Protein AF-A0A518ELX6-F1 (afdb_monomer_lite)

Radius of gyration: 25.36 Å; chains: 1; bounding box: 60×42×70 Å

Foldseek 3Di:
DDPPPPPDVPPPPPDPVQLVQLVVLLVVLVVLQVQLVVLQVVLVVCVVVVHDPVSNVVSVVRSVVSNVSSVVSNCCSVVPPVPDPVVVVVVVVVVVVVVVVVVVVVCVVVVHDVVVVVVVCVVVVPPPDDPPPDQAQDPVPRHGADPPWDADPVRWTARPPVRDTDHDDD

Organism: NCBI:txid2528018

pLDDT: mean 78.46, std 14.61, range [41.44, 93.94]

Secondary structure (DSSP, 8-state):
--------------SHHHHHHHHHHHHHHHHHHHHHHHHHHHHHHHHHTT--THHHHHHHHHHHHHHHHHHHHHHHHHH-GGGS-HHHHHHHHHHHHHHHHHHHHHHHHTT--HHHHHHHHHHHS-S----GGG-PBPTTT-PBPPTT--B-TTS-EE-TTT--EE----

Sequence (170 aa):
MDGENTNEPGGGLSGPASVVLRLLLGLFGLPFLTFGFLTVVGSLYSLFTGGSIGGPLLGMVFGFPFLAVGGAFVWIAVRGPKGLPETVRRRTGARLDQVQRSVQEAAEQAGADPRAVREAMAKIRPMSSPRQDAYPRCPECSAGLTDATLISPGGDVRCDHCRTWFKVER

Structure (mmCIF, N/CA/C/O backbone):
data_AF-A0A518ELX6-F1
#
_entry.id   AF-A0A518ELX6-F1
#
loop_
_atom_site.group_PDB
_atom_site.id
_atom_site.type_symbol
_atom_site.label_atom_id
_atom_site.label_alt_id
_atom_site.label_comp_id
_atom_site.label_asym_id
_atom_site.label_entity_id
_atom_site.label_seq_id
_atom_site.pdbx_PDB_ins_code
_atom_site.Cartn_x
_atom_site.Cartn_y
_atom_site.Cartn_z
_atom_site.occupancy
_atom_site.B_iso_or_equiv
_atom_site.auth_seq_id
_atom_site.auth_comp_id
_atom_site.auth_asym_id
_atom_site.auth_atom_id
_atom_site.pdbx_PDB_model_num
ATOM 1 N N . MET A 1 1 ? -31.828 29.171 16.642 1.00 45.12 1 MET A N 1
ATOM 2 C CA . MET A 1 1 ? -30.389 29.324 16.969 1.00 45.12 1 MET A CA 1
ATOM 3 C C . MET A 1 1 ? -29.878 27.913 17.095 1.00 45.12 1 MET A C 1
ATOM 5 O O . MET A 1 1 ? -29.828 27.350 18.180 1.00 45.12 1 MET A O 1
ATOM 9 N N . ASP A 1 2 ? -29.669 27.316 15.934 1.00 44.50 2 ASP A N 1
ATOM 10 C CA . ASP A 1 2 ? -29.494 25.886 15.766 1.00 44.50 2 ASP A CA 1
ATOM 11 C C . ASP A 1 2 ? -27.996 25.641 15.666 1.00 44.50 2 ASP A C 1
ATOM 13 O O . ASP A 1 2 ? -27.332 26.115 14.746 1.00 44.50 2 ASP A O 1
ATOM 17 N N . GLY A 1 3 ? -27.456 25.005 16.705 1.00 46.25 3 GLY A N 1
ATOM 18 C CA . GLY A 1 3 ? -26.054 24.628 16.788 1.00 46.25 3 GLY A CA 1
ATOM 19 C C . GLY A 1 3 ? -25.759 23.558 15.749 1.00 46.25 3 GLY A C 1
ATOM 20 O O . GLY A 1 3 ? -26.073 22.384 15.941 1.00 46.25 3 GLY A O 1
ATOM 21 N N . GLU A 1 4 ? -25.181 23.986 14.635 1.00 49.47 4 GLU A N 1
ATOM 22 C CA . GLU A 1 4 ? -24.693 23.128 13.568 1.00 49.47 4 GLU A CA 1
ATOM 23 C C . GLU A 1 4 ? -23.497 22.324 14.105 1.00 49.47 4 GLU A C 1
ATOM 25 O O . GLU A 1 4 ? -22.360 22.790 14.137 1.00 49.47 4 GLU A O 1
ATOM 30 N N . ASN A 1 5 ? -23.769 21.118 14.611 1.00 46.62 5 ASN A N 1
ATOM 31 C CA . ASN A 1 5 ? -22.737 20.157 14.982 1.00 46.62 5 ASN A CA 1
ATOM 32 C C . ASN A 1 5 ? -22.040 19.684 13.707 1.00 46.62 5 ASN A C 1
ATOM 34 O O . ASN A 1 5 ? -22.453 18.713 13.066 1.00 46.62 5 ASN A O 1
ATOM 38 N N . THR A 1 6 ? -20.954 20.361 13.358 1.00 42.59 6 THR A N 1
ATOM 39 C CA . THR A 1 6 ? -19.962 19.868 12.412 1.00 42.59 6 THR A CA 1
ATOM 40 C C . THR A 1 6 ? -19.262 18.659 13.033 1.00 42.59 6 THR A C 1
ATOM 42 O O . THR A 1 6 ? -18.173 18.759 13.593 1.00 42.59 6 THR A O 1
ATOM 45 N N . ASN A 1 7 ? -19.920 17.500 12.963 1.00 47.47 7 ASN A N 1
ATOM 46 C CA . ASN A 1 7 ? -19.299 16.198 13.163 1.00 47.47 7 ASN A CA 1
ATOM 47 C C . ASN A 1 7 ? -18.329 15.975 12.004 1.00 47.47 7 ASN A C 1
ATOM 49 O O . ASN A 1 7 ? -18.685 15.384 10.984 1.00 47.47 7 ASN A O 1
ATOM 53 N N . GLU A 1 8 ? -17.110 16.490 12.133 1.00 41.44 8 GLU A N 1
ATOM 54 C CA . GLU A 1 8 ? -16.025 16.100 11.250 1.00 41.44 8 GLU A CA 1
ATOM 55 C C . GLU A 1 8 ? -15.763 14.600 11.460 1.00 41.44 8 GLU A C 1
ATOM 57 O O . GLU A 1 8 ? -15.413 14.191 12.570 1.00 41.44 8 GLU A O 1
ATOM 62 N N . PRO A 1 9 ? -15.915 13.738 10.434 1.00 44.47 9 PRO A N 1
ATOM 63 C CA . PRO A 1 9 ? -15.545 12.333 10.533 1.00 44.47 9 PRO A CA 1
ATOM 64 C C . PRO A 1 9 ? -14.012 12.232 10.509 1.00 44.47 9 PRO A C 1
ATOM 66 O O . PRO A 1 9 ? -13.387 11.902 9.492 1.00 44.47 9 PRO A O 1
ATOM 69 N N . GLY A 1 10 ? -13.411 12.572 11.646 1.00 45.78 10 GLY A N 1
ATOM 70 C CA . GLY A 1 10 ? -11.981 12.669 11.912 1.00 45.78 10 GLY A CA 1
ATOM 71 C C . GLY A 1 10 ? -11.380 11.404 12.520 1.00 45.78 10 GLY A C 1
ATOM 72 O O . GLY A 1 10 ? -10.397 11.491 13.241 1.00 45.78 10 GLY A O 1
ATOM 73 N N . GLY A 1 11 ? -11.919 10.220 12.224 1.00 47.25 11 GLY A N 1
ATOM 74 C CA . GLY A 1 11 ? -11.291 8.936 12.557 1.00 47.25 11 GLY A CA 1
ATOM 75 C C . GLY A 1 11 ? -10.117 8.622 11.625 1.00 47.25 11 GLY A C 1
ATOM 76 O O . GLY A 1 11 ? -10.124 7.620 10.910 1.00 47.25 11 GLY A O 1
ATOM 77 N N . GLY A 1 12 ? -9.136 9.519 11.536 1.00 50.69 12 GLY A N 1
ATOM 78 C CA . GLY A 1 12 ? -7.889 9.229 10.842 1.00 50.69 12 GLY A CA 1
ATOM 79 C C . GLY A 1 12 ? -7.103 8.218 11.665 1.00 50.69 12 GLY A C 1
ATOM 80 O O . GLY A 1 12 ? -6.766 8.516 12.803 1.00 50.69 12 GLY A O 1
ATOM 81 N N . LEU A 1 13 ? -6.789 7.048 11.098 1.00 54.12 13 LEU A N 1
ATOM 82 C CA . LEU A 1 13 ? -5.799 6.121 11.656 1.00 54.12 13 LEU A CA 1
ATOM 83 C C . LEU A 1 13 ? -4.454 6.854 11.809 1.00 54.12 13 LEU A C 1
ATOM 85 O O . LEU A 1 13 ? -3.628 6.846 10.898 1.00 54.12 13 LEU A O 1
ATOM 89 N N . SER A 1 14 ? -4.258 7.540 12.930 1.00 58.28 14 SER A N 1
ATOM 90 C CA . SER A 1 14 ? -3.035 8.254 13.307 1.00 58.28 14 SER A CA 1
ATOM 91 C C . SER A 1 14 ? -2.177 7.440 14.280 1.00 58.28 14 SER A C 1
ATOM 93 O O . SER A 1 14 ? -1.088 7.869 14.644 1.00 58.28 14 SER A O 1
ATOM 95 N N . GLY A 1 15 ? -2.634 6.244 14.667 1.00 72.31 15 GLY A N 1
ATOM 96 C CA . GLY A 1 15 ? -1.908 5.350 15.563 1.00 72.31 15 GLY A CA 1
ATOM 97 C C . GLY A 1 15 ? -0.700 4.653 14.915 1.00 72.31 15 GLY A C 1
ATOM 98 O O . GLY A 1 15 ? -0.558 4.652 13.683 1.00 72.31 15 GLY A O 1
ATOM 99 N N . PRO A 1 16 ? 0.142 3.983 15.728 1.00 76.12 16 PRO A N 1
ATOM 100 C CA . PRO A 1 16 ? 1.341 3.263 15.277 1.00 76.12 16 PRO A CA 1
ATOM 101 C C . PRO A 1 16 ? 1.034 2.192 14.220 1.00 76.12 16 PRO A C 1
ATOM 103 O O . PRO A 1 16 ? 1.854 1.932 13.342 1.00 76.12 16 PRO A O 1
ATOM 106 N N . ALA A 1 17 ? -0.185 1.643 14.224 1.00 76.81 17 ALA A N 1
ATOM 107 C CA . ALA A 1 17 ? -0.670 0.719 13.200 1.00 76.81 17 ALA A CA 1
ATOM 108 C C . ALA A 1 17 ? -0.631 1.316 11.778 1.00 76.81 17 ALA A C 1
ATOM 110 O O . ALA A 1 17 ? -0.321 0.611 10.819 1.00 76.81 17 ALA A O 1
ATOM 111 N N . SER A 1 18 ? -0.883 2.621 11.629 1.00 78.25 18 SER A N 1
ATOM 112 C CA . SER A 1 18 ? -0.812 3.299 10.327 1.00 78.25 18 SER A CA 1
ATOM 113 C C . SER A 1 18 ? 0.620 3.395 9.798 1.00 78.25 18 SER A C 1
ATOM 115 O O . SER A 1 18 ? 0.843 3.291 8.592 1.00 78.25 18 SER A O 1
ATOM 117 N N . VAL A 1 19 ? 1.593 3.549 10.699 1.00 82.06 19 VAL A N 1
ATOM 118 C CA . VAL A 1 19 ? 3.019 3.621 10.370 1.00 82.06 19 VAL A CA 1
ATOM 119 C C . VAL A 1 19 ? 3.527 2.243 9.959 1.00 82.06 19 VAL A C 1
ATOM 121 O O . VAL A 1 19 ? 4.160 2.122 8.911 1.00 82.06 19 VAL A O 1
ATOM 124 N N . VAL A 1 20 ? 3.177 1.201 10.721 1.00 86.25 20 VAL A N 1
ATOM 125 C CA . VAL A 1 20 ? 3.527 -0.194 10.400 1.00 86.25 20 VAL A CA 1
ATOM 126 C C . VAL A 1 20 ? 2.955 -0.596 9.042 1.00 86.25 20 VAL A C 1
ATOM 128 O O . VAL A 1 20 ? 3.677 -1.135 8.208 1.00 86.25 20 VAL A O 1
ATOM 131 N N . LEU A 1 21 ? 1.689 -0.266 8.772 1.00 84.62 21 LEU A N 1
ATOM 132 C CA . LEU A 1 21 ? 1.062 -0.562 7.486 1.00 84.62 21 LEU A CA 1
ATOM 133 C C . LEU A 1 21 ? 1.792 0.125 6.320 1.00 84.62 21 LEU A C 1
ATOM 135 O O . LEU A 1 21 ? 2.075 -0.523 5.318 1.00 84.62 21 LEU A O 1
ATOM 139 N N . ARG A 1 22 ? 2.155 1.410 6.446 1.00 83.62 22 ARG A N 1
ATOM 140 C CA . ARG A 1 22 ? 2.917 2.129 5.404 1.00 83.62 22 ARG A CA 1
ATOM 141 C C . ARG A 1 22 ? 4.305 1.537 5.182 1.00 83.62 22 ARG A C 1
ATOM 143 O O . ARG A 1 22 ? 4.731 1.436 4.035 1.00 83.62 22 ARG A O 1
ATOM 150 N N . LEU A 1 23 ? 4.983 1.128 6.254 1.00 87.06 23 LEU A N 1
ATOM 151 C CA . LEU A 1 23 ? 6.273 0.441 6.179 1.00 87.06 23 LEU A CA 1
ATOM 152 C C . LEU A 1 23 ? 6.154 -0.883 5.428 1.00 87.06 23 LEU A C 1
ATOM 154 O O . LEU A 1 23 ? 6.958 -1.139 4.539 1.00 87.06 23 LEU A O 1
ATOM 158 N N . LEU A 1 24 ? 5.128 -1.684 5.725 1.00 88.81 24 LEU A N 1
ATOM 159 C CA . LEU A 1 24 ? 4.875 -2.937 5.016 1.00 88.81 24 LEU A CA 1
ATOM 160 C C . LEU A 1 24 ? 4.549 -2.685 3.540 1.00 88.81 24 LEU A C 1
ATOM 162 O O . LEU A 1 24 ? 5.174 -3.293 2.678 1.00 88.81 24 LEU A O 1
ATOM 166 N N . LEU A 1 25 ? 3.643 -1.750 3.225 1.00 86.06 25 LEU A N 1
ATOM 167 C CA . LEU A 1 25 ? 3.348 -1.391 1.831 1.00 86.06 25 LEU A CA 1
ATOM 168 C C . LEU A 1 25 ? 4.598 -0.911 1.083 1.00 86.06 25 LEU A C 1
ATOM 170 O O . LEU A 1 25 ? 4.775 -1.263 -0.079 1.00 86.06 25 LEU A O 1
ATOM 174 N N . GLY A 1 26 ? 5.464 -0.132 1.734 1.00 84.81 26 GLY A N 1
ATOM 175 C CA . GLY A 1 26 ? 6.739 0.293 1.162 1.00 84.81 26 GLY A CA 1
ATOM 176 C C . GLY A 1 26 ? 7.681 -0.886 0.921 1.00 84.81 26 GLY A C 1
ATOM 177 O O . GLY A 1 26 ? 8.194 -1.033 -0.185 1.00 84.81 26 GLY A O 1
ATOM 178 N N . LEU A 1 27 ? 7.853 -1.757 1.918 1.00 91.38 27 LEU A N 1
ATOM 179 C CA . LEU A 1 27 ? 8.718 -2.937 1.849 1.00 91.38 27 LEU A CA 1
ATOM 180 C C . LEU A 1 27 ? 8.282 -3.902 0.739 1.00 91.38 27 LEU A C 1
ATOM 182 O O . LEU A 1 27 ? 9.124 -4.407 0.003 1.00 91.38 27 LEU A O 1
ATOM 186 N N . PHE A 1 28 ? 6.975 -4.131 0.597 1.00 88.19 28 PHE A N 1
ATOM 187 C CA . PHE A 1 28 ? 6.423 -4.991 -0.448 1.00 88.19 28 PHE A CA 1
ATOM 188 C C . PHE A 1 28 ? 6.344 -4.290 -1.809 1.00 88.19 28 PHE A C 1
ATOM 190 O O . PHE A 1 28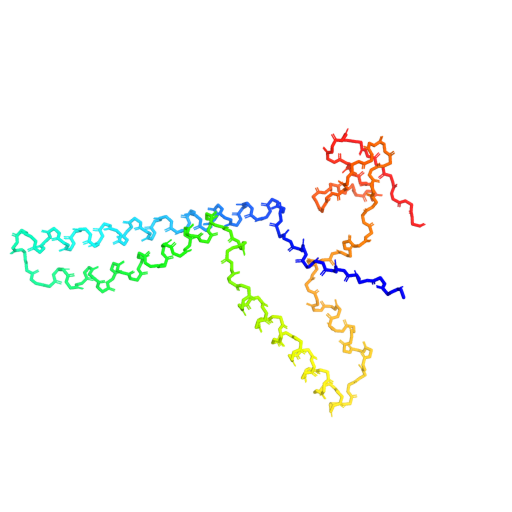 ? 6.537 -4.944 -2.825 1.00 88.19 28 PHE A O 1
ATOM 197 N N . GLY A 1 29 ? 6.100 -2.980 -1.867 1.00 87.75 29 GLY A N 1
ATOM 198 C CA . GLY A 1 29 ? 5.980 -2.236 -3.125 1.00 87.75 29 GLY A CA 1
ATOM 199 C C . GLY A 1 29 ? 7.320 -1.959 -3.813 1.00 87.75 29 GLY A C 1
ATOM 200 O O . GLY A 1 29 ? 7.398 -1.997 -5.042 1.00 87.75 29 GLY A O 1
ATOM 201 N N . LEU A 1 30 ? 8.384 -1.722 -3.037 1.00 90.94 30 LEU A N 1
ATOM 202 C CA . LEU A 1 30 ? 9.718 -1.397 -3.552 1.00 90.94 30 LEU A CA 1
ATOM 203 C C . LEU A 1 30 ? 10.298 -2.463 -4.507 1.00 90.94 30 LEU A C 1
ATOM 205 O O . LEU A 1 30 ? 10.710 -2.074 -5.598 1.00 90.94 30 LEU A O 1
ATOM 209 N N . PRO A 1 31 ? 10.319 -3.775 -4.182 1.00 91.00 31 PRO A N 1
ATOM 210 C CA . PRO A 1 31 ? 10.877 -4.789 -5.079 1.00 91.00 31 PRO A CA 1
ATOM 211 C C . PRO A 1 31 ? 10.086 -4.932 -6.385 1.00 91.00 31 PRO A C 1
ATOM 213 O O . PRO A 1 31 ? 10.674 -5.170 -7.436 1.00 91.00 31 PRO A O 1
ATOM 216 N N . PHE A 1 32 ? 8.763 -4.743 -6.355 1.00 90.50 32 PHE A N 1
ATOM 217 C CA . PHE A 1 32 ? 7.940 -4.762 -7.570 1.00 90.50 32 PHE A CA 1
ATOM 218 C C . PHE A 1 32 ? 8.238 -3.555 -8.460 1.00 90.50 32 PHE A C 1
ATOM 220 O O . PHE A 1 32 ? 8.337 -3.692 -9.679 1.00 90.50 32 PHE A O 1
ATOM 227 N N . LEU A 1 33 ? 8.427 -2.382 -7.851 1.00 91.25 33 LEU A N 1
ATOM 228 C CA . LEU A 1 33 ? 8.770 -1.160 -8.568 1.00 91.25 33 LEU A CA 1
ATOM 229 C C . LEU A 1 33 ? 10.166 -1.247 -9.200 1.00 91.25 33 LEU A C 1
ATOM 231 O O . LEU A 1 33 ? 10.319 -0.908 -10.373 1.00 91.25 33 LEU A O 1
ATOM 235 N N . THR A 1 34 ? 11.170 -1.733 -8.464 1.00 90.12 34 THR A N 1
ATOM 236 C CA . THR A 1 34 ? 12.532 -1.902 -8.994 1.00 90.12 34 THR A CA 1
ATOM 237 C C . THR A 1 34 ? 12.577 -2.959 -10.090 1.00 90.12 34 THR A C 1
ATOM 239 O O . THR A 1 34 ? 13.180 -2.714 -11.134 1.00 90.12 34 THR A O 1
ATOM 242 N N . PHE A 1 35 ? 11.893 -4.092 -9.910 1.00 91.69 35 PHE A N 1
ATOM 243 C CA . PHE A 1 35 ? 11.799 -5.133 -10.932 1.00 91.69 35 PHE A CA 1
ATOM 244 C C . PHE A 1 35 ? 11.109 -4.627 -12.205 1.00 91.69 35 PHE A C 1
ATOM 246 O O . PHE A 1 35 ? 11.642 -4.795 -13.304 1.00 91.69 35 PHE A O 1
ATOM 253 N N . GLY A 1 36 ? 9.961 -3.954 -12.072 1.00 90.19 36 GLY A N 1
ATOM 254 C CA . GLY A 1 36 ? 9.255 -3.365 -13.210 1.00 90.19 36 GLY A CA 1
ATOM 255 C C . GLY A 1 36 ? 10.114 -2.328 -13.935 1.00 90.19 36 GLY A C 1
ATOM 256 O O . GLY A 1 36 ? 10.220 -2.361 -15.160 1.00 90.19 36 GLY A O 1
ATOM 257 N N . PHE A 1 37 ? 10.800 -1.458 -13.187 1.00 92.44 37 PHE A N 1
ATOM 258 C CA . PHE A 1 37 ? 11.691 -0.440 -13.747 1.00 92.44 37 PHE A CA 1
ATOM 259 C C . PHE A 1 37 ? 12.869 -1.053 -14.510 1.00 92.44 37 PHE A C 1
ATOM 261 O O . PHE A 1 37 ? 13.096 -0.692 -15.662 1.00 92.44 37 PHE A O 1
ATOM 268 N N . LEU A 1 38 ? 13.576 -2.019 -13.916 1.00 93.00 38 LEU A N 1
ATOM 269 C CA . LEU A 1 38 ? 14.682 -2.721 -14.576 1.00 93.00 38 LEU A CA 1
ATOM 270 C C . LEU A 1 38 ? 14.219 -3.433 -15.851 1.00 93.00 38 LEU A C 1
ATOM 272 O O . LEU A 1 38 ? 14.906 -3.378 -16.868 1.00 93.00 38 LEU A O 1
ATOM 276 N N . THR A 1 39 ? 13.035 -4.044 -15.820 1.00 91.06 39 THR A N 1
ATOM 277 C CA . THR A 1 39 ? 12.449 -4.731 -16.979 1.00 91.06 39 THR A CA 1
ATOM 278 C C . THR A 1 39 ? 12.146 -3.755 -18.122 1.00 91.06 39 THR A C 1
ATOM 280 O O . THR A 1 39 ? 12.487 -4.021 -19.278 1.00 91.06 39 THR A O 1
ATOM 283 N N . VAL A 1 40 ? 11.557 -2.596 -17.812 1.00 89.62 40 VAL A N 1
ATOM 284 C CA . VAL A 1 40 ? 11.247 -1.549 -18.801 1.00 89.62 40 VAL A CA 1
ATOM 285 C C . VAL A 1 40 ? 12.526 -0.920 -19.359 1.00 89.62 40 VAL A C 1
ATOM 287 O O . VAL A 1 40 ? 12.658 -0.786 -20.575 1.00 89.62 40 VAL A O 1
ATOM 290 N N . VAL A 1 41 ? 13.495 -0.589 -18.501 1.00 93.06 41 VAL A N 1
ATOM 291 C CA . VAL A 1 41 ? 14.789 -0.024 -18.918 1.00 93.06 41 VAL A CA 1
ATOM 292 C C . VAL A 1 41 ? 15.573 -1.015 -19.778 1.00 93.06 41 VAL A C 1
ATOM 294 O O . VAL A 1 41 ? 16.083 -0.629 -20.826 1.00 93.06 41 VAL A O 1
ATOM 297 N N . GLY A 1 42 ? 15.623 -2.293 -19.396 1.00 90.00 42 GLY A N 1
ATOM 298 C CA . GLY A 1 42 ? 16.267 -3.341 -20.192 1.00 90.00 42 GLY A CA 1
ATOM 299 C C . GLY A 1 42 ? 15.606 -3.525 -21.560 1.00 90.00 42 GLY A C 1
ATOM 300 O O . GLY A 1 42 ? 16.295 -3.658 -22.571 1.00 90.00 42 GLY A O 1
ATOM 301 N N . SER A 1 43 ? 14.276 -3.440 -21.614 1.00 89.44 43 SER A N 1
ATOM 302 C CA . SER A 1 43 ? 13.512 -3.492 -22.869 1.00 89.44 43 SER A CA 1
ATOM 303 C C . SER A 1 43 ? 13.822 -2.315 -23.787 1.00 89.44 43 SER A C 1
ATOM 305 O O . SER A 1 43 ? 14.072 -2.508 -24.975 1.00 89.44 43 SER A O 1
ATOM 307 N N . LEU A 1 44 ? 13.853 -1.100 -23.231 1.00 89.94 44 LEU A N 1
ATOM 308 C CA . LEU A 1 44 ? 14.243 0.113 -23.951 1.00 89.94 44 LEU A CA 1
ATOM 309 C C . LEU A 1 44 ? 15.681 0.008 -24.461 1.00 89.94 44 LEU A C 1
ATOM 311 O O . LEU A 1 44 ? 15.940 0.284 -25.628 1.00 89.94 44 LEU A O 1
ATOM 315 N N . TYR A 1 45 ? 16.609 -0.445 -23.620 1.00 92.62 45 TYR A N 1
ATOM 316 C CA . TYR A 1 45 ? 18.008 -0.623 -24.003 1.00 92.62 45 TYR A CA 1
ATOM 317 C C . TYR A 1 45 ? 18.170 -1.638 -25.142 1.00 92.62 45 TYR A C 1
ATOM 319 O O . TYR A 1 45 ? 18.898 -1.384 -26.104 1.00 92.62 45 TYR A O 1
ATOM 327 N N . SER A 1 46 ? 17.446 -2.760 -25.084 1.00 89.06 46 SER A N 1
ATOM 328 C CA . SER A 1 46 ? 17.438 -3.755 -26.160 1.00 89.06 46 SER A CA 1
ATOM 329 C C . SER A 1 46 ? 16.871 -3.197 -27.470 1.00 89.06 46 SER A C 1
ATOM 331 O O . SER A 1 46 ? 17.324 -3.608 -28.537 1.00 89.06 46 SER A O 1
ATOM 333 N N . LEU A 1 47 ? 15.911 -2.269 -27.404 1.00 88.94 47 LEU A N 1
ATOM 334 C CA . LEU A 1 47 ? 15.370 -1.579 -28.577 1.00 88.94 47 LEU A CA 1
ATOM 335 C C . LEU A 1 47 ? 16.435 -0.690 -29.246 1.00 88.94 47 LEU A C 1
ATOM 337 O O . LEU A 1 47 ? 16.567 -0.699 -30.466 1.00 88.94 47 LEU A O 1
ATOM 341 N N . PHE A 1 48 ? 17.221 0.044 -28.452 1.00 92.06 48 PHE A N 1
ATOM 342 C CA . PHE A 1 48 ? 18.259 0.952 -28.961 1.00 92.06 48 PHE A CA 1
ATOM 343 C C . PHE A 1 48 ? 19.501 0.237 -29.497 1.00 92.06 48 PHE A C 1
ATOM 345 O O . PHE A 1 48 ? 20.161 0.745 -30.399 1.00 92.06 48 PHE A O 1
ATOM 352 N N . THR A 1 49 ? 19.825 -0.938 -28.962 1.00 93.69 49 THR A N 1
ATOM 353 C CA . THR A 1 49 ? 21.009 -1.717 -29.364 1.00 93.69 49 THR A CA 1
ATOM 354 C C . THR A 1 49 ? 20.764 -2.631 -30.567 1.00 93.69 49 THR A C 1
ATOM 356 O O . THR A 1 49 ? 21.670 -3.351 -30.979 1.00 93.69 49 THR A O 1
ATOM 359 N N . GLY A 1 50 ? 19.563 -2.599 -31.159 1.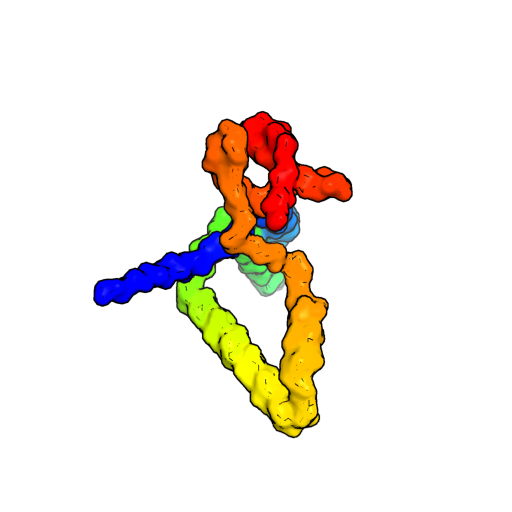00 88.94 50 GLY A N 1
ATOM 360 C CA . GLY A 1 50 ? 19.209 -3.442 -32.306 1.00 88.94 50 GLY A CA 1
ATOM 361 C C . GLY A 1 50 ? 18.957 -4.909 -31.939 1.00 88.94 50 GLY A C 1
ATOM 362 O O . GLY A 1 50 ? 19.091 -5.789 -32.788 1.00 88.94 50 GLY A O 1
ATOM 363 N N . GLY A 1 51 ? 18.614 -5.190 -30.678 1.00 84.31 51 GLY A N 1
ATOM 364 C CA . GLY A 1 51 ? 18.253 -6.531 -30.227 1.00 84.31 51 GLY A CA 1
ATOM 365 C C . GLY A 1 51 ? 16.940 -7.031 -30.842 1.00 84.31 51 GLY A C 1
ATOM 366 O O . GLY A 1 51 ? 16.131 -6.262 -31.360 1.00 84.31 51 GLY A O 1
ATOM 367 N N . SER A 1 52 ? 16.711 -8.346 -30.773 1.00 83.12 52 SER A N 1
ATOM 368 C CA . SER A 1 52 ? 15.507 -8.973 -31.331 1.00 83.12 52 SER A CA 1
ATOM 369 C C . SER A 1 52 ? 14.219 -8.348 -30.776 1.00 83.12 52 SER A C 1
ATOM 371 O O . SER A 1 52 ? 14.110 -8.113 -29.572 1.00 83.12 52 SER A O 1
ATOM 373 N N . ILE A 1 53 ? 13.212 -8.183 -31.638 1.00 80.19 53 ILE A N 1
ATOM 374 C CA . ILE A 1 53 ? 11.907 -7.567 -31.325 1.00 80.19 53 ILE A CA 1
ATOM 375 C C . ILE A 1 53 ? 11.161 -8.286 -30.177 1.00 80.19 53 ILE A C 1
ATOM 377 O O . ILE A 1 53 ? 10.339 -7.677 -29.493 1.00 80.19 53 ILE A O 1
ATOM 381 N N . GLY A 1 54 ? 11.465 -9.564 -29.917 1.00 79.31 54 GLY A N 1
ATOM 382 C CA . GLY A 1 54 ? 10.798 -10.356 -28.878 1.00 79.31 54 GLY A CA 1
ATOM 383 C C . GLY A 1 54 ? 11.083 -9.898 -27.442 1.00 79.31 54 GLY A C 1
ATOM 384 O O . GLY A 1 54 ? 10.182 -9.925 -26.606 1.00 79.31 54 GLY A O 1
ATOM 385 N N . GLY A 1 55 ? 12.303 -9.433 -27.154 1.00 82.62 55 GLY A N 1
ATOM 386 C CA . GLY A 1 55 ? 12.703 -8.996 -25.808 1.00 82.62 55 GLY A CA 1
ATOM 387 C C . GLY A 1 55 ? 11.945 -7.753 -25.315 1.00 82.62 55 GLY A C 1
ATOM 388 O O . GLY A 1 55 ? 11.357 -7.796 -24.232 1.00 82.62 55 GLY A O 1
ATOM 389 N N . PRO A 1 56 ? 11.886 -6.668 -26.112 1.00 84.75 56 PRO A N 1
ATOM 390 C CA . PRO A 1 56 ? 11.186 -5.443 -25.736 1.00 84.75 56 PRO A CA 1
ATOM 391 C C . PRO A 1 56 ? 9.682 -5.623 -25.490 1.00 84.75 56 PRO A C 1
ATOM 393 O O . PRO A 1 56 ? 9.136 -5.036 -24.557 1.00 84.75 56 PRO A O 1
ATOM 396 N N . LEU A 1 57 ? 9.006 -6.452 -26.294 1.00 86.19 57 LEU A N 1
ATOM 397 C CA . LEU A 1 57 ? 7.570 -6.721 -26.145 1.00 86.19 57 LEU A CA 1
ATOM 398 C C . LEU A 1 57 ? 7.259 -7.441 -24.829 1.00 86.19 57 LEU A C 1
ATOM 400 O O . LEU A 1 57 ? 6.354 -7.034 -24.102 1.00 86.19 57 LEU A O 1
ATOM 404 N N . LEU A 1 58 ? 8.041 -8.471 -24.497 1.00 83.56 58 LEU A N 1
ATOM 405 C CA . LEU A 1 58 ? 7.920 -9.202 -23.236 1.00 83.56 58 LEU A CA 1
ATOM 406 C C . LEU A 1 58 ? 8.098 -8.264 -22.040 1.00 83.56 58 LEU A C 1
ATOM 408 O O . LEU A 1 58 ? 7.250 -8.223 -21.147 1.00 83.56 58 LEU A O 1
ATOM 412 N N . GLY A 1 59 ? 9.155 -7.458 -22.034 1.00 83.31 59 GLY A N 1
ATOM 413 C CA . GLY A 1 59 ? 9.385 -6.577 -20.901 1.00 83.31 59 GLY A CA 1
ATOM 414 C C . GLY A 1 59 ? 8.418 -5.391 -20.817 1.00 83.31 59 GLY A C 1
ATOM 415 O O . GLY A 1 59 ? 8.183 -4.904 -19.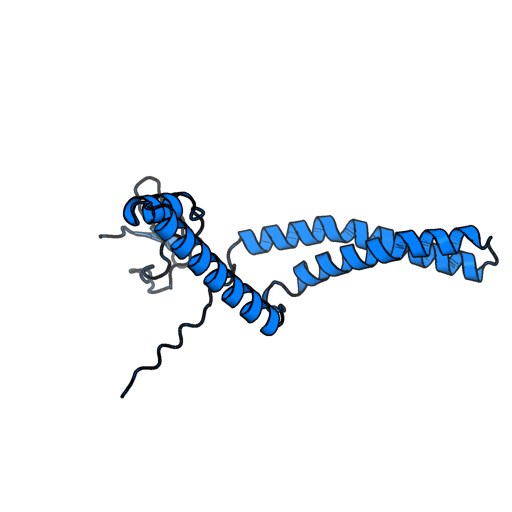716 1.00 83.31 59 GLY A O 1
ATOM 416 N N . MET A 1 60 ? 7.751 -4.985 -21.902 1.00 86.25 60 MET A N 1
ATOM 417 C CA . MET A 1 60 ? 6.600 -4.077 -21.794 1.00 86.25 60 MET A CA 1
ATOM 418 C C . MET A 1 60 ? 5.383 -4.770 -21.166 1.00 86.25 60 MET A C 1
ATOM 420 O O . MET A 1 60 ? 4.814 -4.246 -20.208 1.00 86.25 60 MET A O 1
ATOM 424 N N . VAL A 1 61 ? 5.003 -5.958 -21.645 1.00 90.12 61 VAL A N 1
ATOM 425 C CA . VAL A 1 61 ? 3.815 -6.678 -21.147 1.00 90.12 61 VAL A CA 1
ATOM 426 C C . VAL A 1 61 ? 3.940 -7.026 -19.663 1.00 90.12 61 VAL A C 1
ATOM 428 O O . VAL A 1 61 ? 2.967 -6.893 -18.924 1.00 90.12 61 VAL A O 1
ATOM 431 N N . PHE A 1 62 ? 5.132 -7.419 -19.208 1.00 86.75 62 PHE A N 1
ATOM 432 C CA . PHE A 1 62 ? 5.364 -7.774 -17.807 1.00 86.75 62 PHE A CA 1
ATOM 433 C C . PHE A 1 62 ? 5.875 -6.603 -16.960 1.00 86.75 62 PHE A C 1
ATOM 435 O O . PHE A 1 62 ? 5.525 -6.504 -15.789 1.00 86.75 62 PHE A O 1
ATOM 442 N N . GLY A 1 63 ? 6.655 -5.677 -17.514 1.00 87.19 63 GLY A N 1
ATOM 443 C CA . GLY A 1 63 ? 7.232 -4.570 -16.748 1.00 87.19 63 GLY A CA 1
ATOM 444 C C . GLY A 1 63 ? 6.204 -3.518 -16.336 1.00 87.19 63 GLY A C 1
ATOM 445 O O . GLY A 1 63 ? 6.206 -3.080 -15.184 1.00 87.19 63 GLY A O 1
ATOM 446 N N . PHE A 1 64 ? 5.284 -3.142 -17.233 1.00 90.38 64 PHE A N 1
ATOM 447 C CA . PHE A 1 64 ? 4.292 -2.097 -16.949 1.00 90.38 64 PHE A CA 1
ATOM 448 C C . PHE A 1 64 ? 3.330 -2.447 -15.801 1.00 90.38 64 PHE A C 1
ATOM 450 O O . PHE A 1 64 ? 3.153 -1.599 -14.923 1.00 90.38 64 PHE A O 1
ATOM 457 N N . PRO A 1 65 ? 2.736 -3.657 -15.729 1.00 90.00 65 PRO A N 1
ATOM 458 C CA . PRO A 1 65 ? 1.874 -4.030 -14.610 1.00 90.00 65 PRO A CA 1
ATOM 459 C C . PRO A 1 65 ? 2.599 -3.985 -13.263 1.00 90.00 65 PRO A C 1
ATOM 461 O O . PRO A 1 65 ? 2.062 -3.452 -12.295 1.00 90.00 65 PRO A O 1
ATOM 464 N N . PHE A 1 66 ? 3.837 -4.482 -13.200 1.00 89.50 66 PHE A N 1
ATOM 465 C CA . PHE A 1 66 ? 4.632 -4.475 -11.969 1.00 89.50 66 PHE A CA 1
ATOM 466 C C . PHE A 1 66 ? 4.984 -3.053 -11.528 1.00 89.50 66 PHE A C 1
ATOM 468 O O . PHE A 1 66 ? 4.880 -2.730 -10.344 1.00 89.50 66 PHE A O 1
ATOM 475 N N . LEU A 1 67 ? 5.325 -2.184 -12.480 1.00 91.00 67 LEU A N 1
ATOM 476 C CA . LEU A 1 67 ? 5.627 -0.781 -12.214 1.00 91.00 67 LEU A CA 1
ATOM 477 C C . LEU A 1 67 ? 4.374 -0.014 -11.761 1.00 91.00 67 LEU A C 1
ATOM 479 O O . LEU A 1 67 ? 4.446 0.764 -10.811 1.00 91.00 67 LEU A O 1
ATOM 483 N N . ALA A 1 68 ? 3.214 -0.281 -12.368 1.00 90.44 68 ALA A N 1
ATOM 484 C CA . ALA A 1 68 ? 1.938 0.311 -11.970 1.00 90.44 68 ALA A CA 1
ATOM 485 C C . ALA A 1 68 ? 1.516 -0.124 -10.558 1.00 90.44 68 ALA A C 1
ATOM 487 O O . ALA A 1 68 ? 1.161 0.717 -9.731 1.00 90.44 68 ALA A O 1
ATOM 488 N N . VAL A 1 69 ? 1.597 -1.424 -10.260 1.00 89.94 69 VAL A N 1
ATOM 489 C CA . VAL A 1 69 ? 1.247 -1.977 -8.944 1.00 89.94 69 VAL A CA 1
ATOM 490 C C . VAL A 1 69 ? 2.222 -1.484 -7.873 1.00 89.94 69 VAL A C 1
ATOM 492 O O . VAL A 1 69 ? 1.787 -0.936 -6.859 1.00 89.94 69 VAL A O 1
ATOM 495 N N . GLY A 1 70 ? 3.533 -1.598 -8.106 1.00 88.94 70 GLY A N 1
ATOM 496 C CA . GLY A 1 70 ? 4.558 -1.094 -7.189 1.00 88.94 70 GLY A CA 1
ATOM 497 C C . GLY A 1 70 ? 4.437 0.415 -6.961 1.00 88.94 70 GLY A C 1
ATOM 498 O O . GLY A 1 70 ? 4.495 0.881 -5.823 1.00 88.94 70 GLY A O 1
ATOM 499 N N . GLY A 1 71 ? 4.170 1.177 -8.025 1.00 89.81 71 GLY A N 1
ATOM 500 C CA . GLY A 1 71 ? 3.957 2.622 -7.965 1.00 89.81 71 GLY A CA 1
ATOM 501 C C . GLY A 1 71 ? 2.729 2.992 -7.141 1.00 89.81 71 GLY A C 1
ATOM 502 O O . GLY A 1 71 ? 2.803 3.901 -6.315 1.00 89.81 71 GLY A O 1
ATOM 503 N N . ALA A 1 72 ? 1.626 2.254 -7.289 1.00 87.06 72 ALA A N 1
ATOM 504 C CA . ALA A 1 72 ? 0.428 2.443 -6.478 1.00 87.06 72 ALA A CA 1
ATOM 505 C C . ALA A 1 72 ? 0.697 2.171 -4.989 1.00 87.06 72 ALA A C 1
ATOM 507 O O . ALA A 1 72 ? 0.307 2.980 -4.146 1.00 87.06 72 ALA A O 1
ATOM 508 N N . PHE A 1 73 ? 1.410 1.091 -4.651 1.00 85.50 73 PHE A N 1
ATOM 509 C CA . PHE A 1 73 ? 1.772 0.780 -3.263 1.00 85.50 73 PHE A CA 1
ATOM 510 C C . PHE A 1 73 ? 2.653 1.864 -2.633 1.00 85.50 73 PHE A C 1
ATOM 512 O O . PHE A 1 73 ? 2.348 2.340 -1.536 1.00 85.50 73 PHE A O 1
ATOM 519 N N . VAL A 1 74 ? 3.698 2.305 -3.339 1.00 87.06 74 VAL A N 1
ATOM 520 C CA . VAL A 1 74 ? 4.584 3.385 -2.874 1.00 87.06 74 VAL A CA 1
ATOM 521 C C . VAL A 1 74 ? 3.813 4.699 -2.739 1.00 87.06 74 VAL A C 1
ATOM 523 O O . VAL A 1 74 ? 3.941 5.393 -1.731 1.00 87.06 74 VAL A O 1
ATOM 526 N N . TRP A 1 75 ? 2.953 5.029 -3.703 1.00 85.00 75 TRP A N 1
ATOM 527 C CA . TRP A 1 75 ? 2.122 6.230 -3.651 1.00 85.00 75 TRP A CA 1
ATOM 528 C C . TRP A 1 75 ? 1.187 6.239 -2.438 1.00 85.00 75 TRP A C 1
ATOM 530 O O . TRP A 1 75 ? 1.109 7.248 -1.733 1.00 85.00 75 TRP A O 1
ATOM 540 N N . ILE A 1 76 ? 0.513 5.118 -2.161 1.00 84.06 76 ILE A N 1
ATOM 541 C CA . ILE A 1 76 ? -0.361 4.956 -0.991 1.00 84.06 76 ILE A CA 1
ATOM 542 C C . ILE A 1 76 ? 0.449 5.071 0.306 1.00 84.06 76 ILE A C 1
ATOM 544 O O . ILE A 1 76 ? 0.000 5.730 1.248 1.00 84.06 76 ILE A O 1
ATOM 548 N N . ALA A 1 77 ? 1.648 4.485 0.356 1.00 83.69 77 ALA A N 1
ATOM 549 C CA . ALA A 1 77 ? 2.526 4.574 1.519 1.00 83.69 77 ALA A CA 1
ATOM 550 C C . ALA A 1 77 ? 2.971 6.023 1.803 1.00 83.69 77 ALA A C 1
ATOM 552 O O . ALA A 1 77 ? 2.956 6.449 2.960 1.00 83.69 77 ALA A O 1
ATOM 553 N N . VAL A 1 78 ? 3.308 6.792 0.759 1.00 82.94 78 VAL A N 1
ATOM 554 C CA . VAL A 1 78 ? 3.827 8.168 0.876 1.00 82.94 78 VAL A CA 1
ATOM 555 C C . VAL A 1 78 ? 2.721 9.190 1.139 1.00 82.94 78 VAL A C 1
ATOM 557 O O . VAL A 1 78 ? 2.813 9.963 2.092 1.00 82.94 78 VAL A O 1
ATOM 560 N N . ARG A 1 79 ? 1.660 9.219 0.320 1.00 81.00 79 ARG A N 1
ATOM 561 C CA . ARG A 1 79 ? 0.572 10.205 0.482 1.00 81.00 79 ARG A CA 1
ATOM 562 C C . ARG A 1 79 ? -0.377 9.858 1.628 1.00 81.00 79 ARG A C 1
ATOM 564 O O . ARG A 1 79 ? -1.076 10.736 2.139 1.00 81.00 79 ARG A O 1
ATOM 571 N N . GLY A 1 80 ? -0.401 8.596 2.049 1.00 67.75 80 GLY A N 1
ATOM 572 C CA . GLY A 1 80 ? -1.359 8.099 3.021 1.00 67.75 80 GLY A CA 1
ATOM 573 C C . GLY A 1 80 ? -2.815 8.198 2.530 1.00 67.75 80 GLY A C 1
ATOM 574 O O . GLY A 1 80 ? -3.108 8.729 1.456 1.00 67.75 80 GLY A O 1
ATOM 575 N N . PRO A 1 81 ? -3.777 7.734 3.342 1.00 61.84 81 PRO A N 1
ATOM 576 C CA . PRO A 1 81 ? -5.202 7.751 2.996 1.00 61.84 81 PRO A CA 1
ATOM 577 C C . PRO A 1 81 ? -5.809 9.162 2.892 1.00 61.84 81 PRO A C 1
ATOM 579 O O . PRO A 1 81 ? -6.958 9.302 2.486 1.00 61.84 81 PRO A O 1
ATOM 582 N N . LYS A 1 82 ? -5.050 10.219 3.217 1.00 59.91 82 LYS A N 1
ATOM 583 C CA . LYS A 1 82 ? -5.504 11.617 3.126 1.00 59.91 82 LYS A CA 1
ATOM 584 C C . LYS A 1 82 ? -5.684 12.103 1.681 1.00 59.91 82 LYS A C 1
ATOM 586 O O . LYS A 1 82 ? -6.292 13.143 1.475 1.00 59.91 82 LYS A O 1
ATOM 591 N N . GLY A 1 83 ? -5.169 11.364 0.695 1.00 56.94 83 GLY A N 1
ATOM 592 C CA . GLY A 1 83 ? -5.293 11.698 -0.726 1.00 56.94 83 GLY A CA 1
ATOM 593 C C . GLY A 1 83 ? -6.450 11.017 -1.463 1.00 56.94 83 GLY A C 1
ATOM 594 O O . GLY A 1 83 ? -6.535 11.164 -2.680 1.00 56.94 83 GLY A O 1
ATOM 5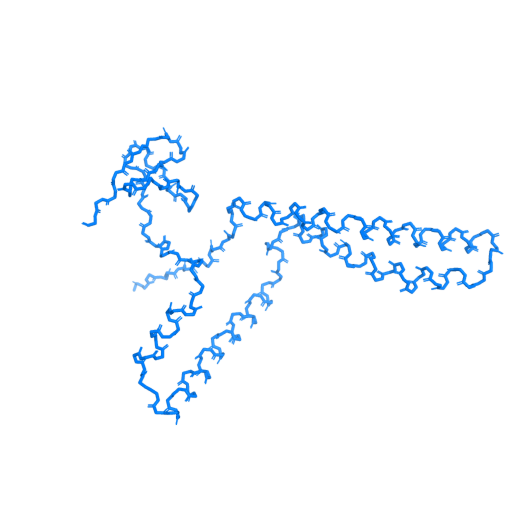95 N N . LEU A 1 84 ? -7.304 10.240 -0.785 1.00 59.19 84 LEU A N 1
ATOM 596 C CA . LEU A 1 84 ? -8.466 9.642 -1.445 1.00 59.19 84 LEU A CA 1
ATOM 597 C C . LEU A 1 84 ? -9.440 10.759 -1.845 1.00 59.19 84 LEU A C 1
ATOM 599 O O . LEU A 1 84 ? -9.886 11.500 -0.968 1.00 59.19 84 LEU A O 1
ATOM 603 N N . PRO A 1 85 ? -9.775 10.893 -3.142 1.00 63.00 85 PRO A N 1
ATOM 604 C CA . PRO A 1 85 ? -10.672 11.940 -3.595 1.00 63.00 85 PRO A CA 1
ATOM 605 C C . PRO A 1 85 ? -12.007 11.815 -2.866 1.00 63.00 85 PRO A C 1
ATOM 607 O O . PRO A 1 85 ? -12.575 10.729 -2.727 1.00 63.00 85 PRO A O 1
ATOM 610 N N . GLU A 1 86 ? -12.501 12.945 -2.382 1.00 65.50 86 GLU A N 1
ATOM 611 C CA . GLU A 1 86 ? -13.651 13.033 -1.483 1.00 65.50 86 GLU A CA 1
ATOM 612 C C . GLU A 1 86 ? -14.930 12.422 -2.081 1.00 65.50 86 GLU A C 1
ATOM 614 O O . GLU A 1 86 ? -15.794 11.906 -1.372 1.00 65.50 86 GLU A O 1
ATOM 619 N N . THR A 1 87 ? -14.998 12.363 -3.410 1.00 74.00 87 THR A N 1
ATOM 620 C CA . THR A 1 87 ? -16.026 11.658 -4.184 1.00 74.00 87 THR A CA 1
ATOM 621 C C . THR A 1 87 ? -16.060 10.152 -3.923 1.00 74.00 87 THR A C 1
ATOM 623 O O . THR A 1 87 ? -17.146 9.575 -3.828 1.00 74.00 87 THR A O 1
ATOM 626 N N . VAL A 1 88 ? -14.903 9.505 -3.768 1.00 70.19 88 VAL A N 1
ATOM 627 C CA . VAL A 1 88 ? -14.815 8.076 -3.429 1.00 70.19 88 VAL A CA 1
ATOM 628 C C . VAL A 1 88 ? -15.249 7.871 -1.984 1.00 70.19 88 VAL A C 1
ATOM 630 O O . VAL A 1 88 ? -16.051 6.980 -1.718 1.00 70.19 88 VAL A O 1
ATOM 633 N N . ARG A 1 89 ? -14.828 8.750 -1.065 1.00 64.81 89 ARG A N 1
ATOM 634 C CA . ARG A 1 89 ? -15.248 8.699 0.345 1.00 64.81 89 ARG A CA 1
ATOM 635 C C . ARG A 1 89 ? -16.770 8.829 0.489 1.00 64.81 89 ARG A C 1
ATOM 637 O O . ARG A 1 89 ? -17.378 8.035 1.205 1.00 64.81 89 ARG A O 1
ATOM 644 N N . ARG A 1 90 ? -17.397 9.749 -0.256 1.00 71.25 90 ARG A N 1
ATOM 645 C CA . ARG A 1 90 ? -18.862 9.911 -0.287 1.00 71.25 90 ARG A CA 1
ATOM 646 C C . ARG A 1 90 ? -19.584 8.698 -0.879 1.00 71.25 90 ARG A C 1
ATOM 648 O O . ARG A 1 90 ? -20.584 8.267 -0.313 1.00 71.25 90 ARG A O 1
ATOM 655 N N . ARG A 1 91 ? -19.088 8.111 -1.978 1.00 74.56 91 ARG A N 1
ATOM 656 C CA . ARG A 1 91 ? -19.718 6.915 -2.576 1.00 74.56 91 ARG A CA 1
ATOM 657 C C . ARG A 1 91 ? -19.643 5.693 -1.669 1.00 74.56 91 ARG A C 1
ATOM 659 O O . ARG A 1 91 ? -20.618 4.951 -1.592 1.00 74.56 91 ARG A O 1
ATOM 666 N N . THR A 1 92 ? -18.511 5.471 -1.005 1.00 72.00 92 THR A N 1
ATOM 667 C CA . THR A 1 92 ? -18.351 4.308 -0.124 1.00 72.00 92 THR A CA 1
ATOM 668 C C . THR A 1 92 ? -19.206 4.447 1.135 1.00 72.00 92 THR A C 1
ATOM 670 O O . THR A 1 92 ? -19.837 3.470 1.529 1.00 72.00 92 THR A O 1
ATOM 673 N N . GLY A 1 93 ? -19.309 5.656 1.705 1.00 74.44 93 GLY A N 1
ATOM 674 C CA . GLY A 1 93 ? -20.225 5.939 2.818 1.00 74.44 93 GLY A CA 1
ATOM 675 C C . GLY A 1 93 ? -21.689 5.694 2.445 1.00 74.44 93 GLY A C 1
ATOM 676 O O . GLY A 1 93 ? -22.361 4.899 3.093 1.00 74.44 93 GLY A O 1
ATOM 677 N N . ALA A 1 94 ? -22.145 6.260 1.322 1.00 78.88 94 ALA A N 1
ATOM 678 C CA . ALA A 1 94 ? -23.525 6.088 0.859 1.00 78.88 94 ALA A CA 1
ATOM 679 C C . ALA A 1 94 ? -23.891 4.619 0.567 1.00 78.88 94 ALA A C 1
ATOM 681 O O . ALA A 1 94 ? -25.021 4.200 0.815 1.00 78.88 94 ALA A O 1
ATOM 682 N N . ARG A 1 95 ? -22.942 3.815 0.063 1.00 76.25 95 ARG A N 1
ATOM 683 C CA . ARG A 1 95 ? -23.160 2.373 -0.136 1.00 76.25 95 ARG A CA 1
ATOM 684 C C . ARG A 1 95 ? -23.275 1.612 1.178 1.00 76.25 95 ARG A C 1
ATOM 686 O O . ARG A 1 95 ? -24.064 0.677 1.242 1.00 76.25 95 ARG A O 1
ATOM 693 N N . LEU A 1 96 ? -22.516 1.992 2.204 1.00 79.62 96 LEU A N 1
ATOM 694 C CA . LEU A 1 96 ? -22.610 1.349 3.511 1.00 79.62 96 LEU A CA 1
ATOM 695 C C . LEU A 1 96 ? -23.994 1.589 4.130 1.00 79.62 96 LEU A C 1
ATOM 697 O O . LEU A 1 96 ? -24.632 0.636 4.568 1.00 79.62 96 LEU A O 1
ATOM 701 N N . ASP A 1 97 ? -24.496 2.825 4.047 1.00 82.88 97 ASP A N 1
ATOM 702 C CA . ASP A 1 97 ? -25.842 3.181 4.516 1.00 82.88 97 ASP A CA 1
ATOM 703 C C . ASP A 1 97 ? -26.940 2.434 3.746 1.00 82.88 97 ASP A C 1
ATOM 705 O O . ASP A 1 97 ? -27.969 2.060 4.315 1.00 82.88 97 ASP A O 1
ATOM 709 N N . GLN A 1 98 ? -26.733 2.215 2.443 1.00 86.12 98 GLN A N 1
ATOM 710 C CA . GLN A 1 98 ? -27.656 1.452 1.605 1.00 86.12 98 GLN A CA 1
ATOM 711 C C . GLN A 1 98 ? -27.657 -0.038 1.971 1.00 86.12 98 GLN A C 1
ATOM 713 O O . GLN A 1 98 ? -28.726 -0.631 2.087 1.00 86.12 98 GLN A O 1
ATOM 718 N N . VAL A 1 99 ? -26.483 -0.635 2.198 1.00 85.75 99 VAL A N 1
ATOM 719 C CA . VAL A 1 99 ? -26.358 -2.040 2.623 1.00 85.75 99 VAL A CA 1
ATOM 720 C C . VAL A 1 99 ? -26.953 -2.241 4.014 1.00 85.75 99 VAL A C 1
ATOM 722 O O . VAL A 1 99 ? -27.635 -3.230 4.266 1.00 85.75 99 VAL A O 1
ATOM 725 N N . GLN A 1 100 ? -26.734 -1.295 4.925 1.00 83.88 100 GLN A N 1
ATOM 726 C CA . GLN A 1 100 ? -27.276 -1.384 6.275 1.00 83.88 100 GLN A CA 1
ATOM 727 C C . GLN A 1 100 ? -28.811 -1.329 6.263 1.00 83.88 100 GLN A C 1
ATOM 729 O O . GLN A 1 100 ? -29.452 -2.109 6.966 1.00 83.88 100 GLN A O 1
ATOM 734 N N . ARG A 1 101 ? -29.397 -0.491 5.396 1.00 87.50 101 ARG A N 1
ATOM 735 C CA . ARG A 1 101 ? -30.845 -0.481 5.142 1.00 87.50 101 ARG A CA 1
ATOM 736 C C . ARG A 1 101 ? -31.347 -1.787 4.532 1.00 87.50 101 ARG A C 1
ATOM 738 O O . ARG A 1 101 ? -32.299 -2.349 5.060 1.00 87.50 101 ARG A O 1
ATOM 745 N N . SER A 1 102 ? -30.683 -2.323 3.507 1.00 87.44 102 SER A N 1
ATOM 746 C CA . SER A 1 102 ? -31.140 -3.564 2.864 1.00 87.44 102 SER A CA 1
ATOM 747 C C . SER A 1 102 ? -31.057 -4.781 3.791 1.00 87.44 102 SER A C 1
ATOM 749 O O . SER A 1 102 ? -31.890 -5.676 3.708 1.00 87.44 102 SER A O 1
ATOM 751 N N . VAL A 1 103 ? -30.076 -4.825 4.700 1.00 86.75 103 VAL A N 1
ATOM 752 C CA . VAL A 1 103 ? -29.994 -5.876 5.731 1.00 86.75 103 VAL A CA 1
ATOM 753 C C . VAL A 1 103 ? -31.135 -5.748 6.737 1.00 86.75 103 VAL A C 1
ATOM 755 O O . VAL A 1 103 ? -31.692 -6.757 7.161 1.00 86.75 103 VAL A O 1
ATOM 758 N N . GLN A 1 104 ? -31.497 -4.522 7.113 1.00 84.12 104 GLN A N 1
ATOM 759 C CA . GLN A 1 104 ? -32.580 -4.286 8.058 1.00 84.12 104 GLN A CA 1
ATOM 760 C C . GLN A 1 104 ? -33.948 -4.640 7.454 1.00 84.12 104 GLN A C 1
ATOM 762 O O . GLN A 1 104 ? -34.734 -5.319 8.108 1.00 84.12 104 GLN A O 1
ATOM 767 N N . GLU A 1 105 ? -34.184 -4.285 6.189 1.00 88.81 105 GLU A N 1
ATOM 768 C CA . GLU A 1 105 ? -35.381 -4.686 5.432 1.00 88.81 105 GLU A CA 1
ATOM 769 C C . GLU A 1 105 ? -35.461 -6.213 5.255 1.00 88.81 105 GLU A C 1
ATOM 771 O O . GLU A 1 105 ? -36.516 -6.814 5.457 1.00 88.81 105 GLU A O 1
ATOM 776 N N . ALA A 1 106 ? -34.338 -6.869 4.938 1.00 83.44 106 ALA A N 1
ATOM 777 C CA . ALA A 1 106 ? -34.284 -8.327 4.818 1.00 83.44 106 ALA A CA 1
ATOM 778 C C . ALA A 1 106 ? -34.538 -9.038 6.159 1.00 83.44 106 ALA A C 1
ATOM 780 O O . ALA A 1 106 ? -35.181 -10.086 6.195 1.00 83.44 106 ALA A O 1
ATOM 781 N N . ALA A 1 107 ? -34.059 -8.469 7.269 1.00 83.94 107 ALA A N 1
ATOM 782 C CA . ALA A 1 107 ? -34.311 -8.997 8.605 1.00 83.94 107 ALA A CA 1
ATOM 783 C C . ALA A 1 107 ? -35.790 -8.886 9.006 1.00 83.94 107 ALA A C 1
ATOM 785 O O . ALA A 1 107 ? -36.331 -9.813 9.611 1.00 83.94 107 ALA A O 1
ATOM 786 N N . GLU A 1 108 ? -36.447 -7.787 8.632 1.00 86.12 108 GLU A N 1
ATOM 787 C CA . GLU A 1 108 ? -37.879 -7.585 8.861 1.00 86.12 108 GLU A CA 1
ATOM 788 C C . GLU A 1 108 ? -38.723 -8.578 8.047 1.00 86.12 108 GLU A C 1
ATOM 790 O O . GLU A 1 108 ? -39.619 -9.218 8.595 1.00 86.12 108 GLU A O 1
ATOM 795 N N . GLN A 1 109 ? -38.371 -8.812 6.776 1.00 89.88 109 GLN A N 1
ATOM 796 C CA . GLN A 1 109 ? -39.023 -9.834 5.943 1.00 89.88 109 GLN A CA 1
ATOM 797 C C . GLN A 1 109 ? -38.823 -11.261 6.470 1.00 89.88 109 GLN A C 1
ATOM 799 O O . GLN A 1 109 ? -39.702 -12.106 6.308 1.00 89.88 109 GLN A O 1
ATOM 804 N N . ALA A 1 110 ? -37.692 -11.535 7.120 1.00 87.44 110 ALA A N 1
ATOM 805 C CA . ALA A 1 110 ? -37.419 -12.829 7.737 1.00 87.44 110 ALA A CA 1
ATOM 806 C C . ALA A 1 110 ? -38.151 -13.038 9.078 1.00 87.44 110 ALA A C 1
ATOM 808 O O . ALA A 1 110 ? -38.018 -14.106 9.676 1.00 87.44 110 ALA A O 1
ATOM 809 N N . GLY A 1 111 ? -38.884 -12.034 9.581 1.00 91.69 111 GLY A N 1
ATOM 810 C CA . GLY A 1 111 ? -39.502 -12.079 10.909 1.00 91.69 111 GLY A CA 1
ATOM 811 C C . GLY A 1 111 ? -38.475 -12.202 12.039 1.00 91.69 111 GLY A C 1
ATOM 812 O O . GLY A 1 111 ? -38.796 -12.702 13.117 1.00 91.69 111 GLY A O 1
ATOM 813 N N . ALA A 1 112 ? -37.225 -11.800 11.789 1.00 83.31 112 ALA A N 1
ATOM 814 C CA . ALA A 1 112 ? -36.164 -11.890 12.776 1.00 83.31 112 ALA A CA 1
ATOM 815 C C . ALA A 1 112 ? -36.386 -10.844 13.875 1.00 83.31 112 ALA A C 1
ATOM 817 O O . ALA A 1 112 ? -36.666 -9.680 13.589 1.00 83.31 112 ALA A O 1
ATOM 818 N N . ASP A 1 113 ? -36.220 -11.243 15.139 1.00 87.31 113 ASP A N 1
ATOM 819 C CA . ASP A 1 113 ? -36.308 -10.309 16.261 1.00 87.31 113 ASP A CA 1
ATOM 820 C C . ASP A 1 113 ? -35.249 -9.198 16.082 1.00 87.31 113 ASP A C 1
ATOM 822 O O . ASP A 1 113 ? -34.044 -9.493 16.055 1.00 87.31 113 ASP A O 1
ATOM 826 N N . PRO A 1 114 ? -35.646 -7.914 15.981 1.00 77.50 114 PRO A N 1
ATOM 827 C CA . PRO A 1 114 ? -34.711 -6.806 15.810 1.00 77.50 114 PRO A CA 1
ATOM 828 C C . PRO A 1 114 ? -33.684 -6.716 16.949 1.00 77.50 114 PRO A C 1
ATOM 830 O O . PRO A 1 114 ? -32.601 -6.153 16.750 1.00 77.50 114 PRO A O 1
ATOM 833 N N . ARG A 1 115 ? -33.971 -7.283 18.132 1.00 78.94 115 ARG A N 1
ATOM 834 C CA . ARG A 1 115 ? -32.992 -7.408 19.223 1.00 78.94 115 ARG A CA 1
ATOM 835 C C . ARG A 1 115 ? -31.897 -8.414 18.892 1.00 78.94 115 ARG A C 1
ATOM 837 O O . ARG A 1 115 ? -30.728 -8.066 19.033 1.00 78.94 115 ARG A O 1
ATOM 844 N N . ALA A 1 116 ? -32.252 -9.590 18.381 1.00 82.69 116 ALA A N 1
ATOM 845 C CA . ALA A 1 116 ? -31.289 -10.615 17.979 1.00 82.69 116 ALA A CA 1
ATOM 846 C C . ALA A 1 116 ? -30.411 -10.143 16.809 1.00 82.69 116 ALA A C 1
ATOM 848 O O . ALA A 1 116 ? -29.211 -10.405 16.790 1.00 82.69 116 ALA A O 1
ATOM 849 N N . VAL A 1 117 ? -30.973 -9.375 15.869 1.00 80.00 117 VAL A N 1
ATOM 850 C CA . VAL A 1 117 ? -30.218 -8.784 14.749 1.00 80.00 117 VAL A CA 1
ATOM 851 C C . VAL A 1 117 ? -29.256 -7.702 15.238 1.00 80.00 117 VAL A C 1
ATOM 853 O O . VAL A 1 117 ? -28.101 -7.680 14.815 1.00 80.00 117 VAL A O 1
ATOM 856 N N . ARG A 1 118 ? -29.682 -6.832 16.166 1.00 78.31 118 ARG A N 1
ATOM 857 C CA . ARG A 1 118 ? -28.785 -5.847 16.799 1.00 78.31 118 ARG A CA 1
ATOM 858 C C . ARG A 1 118 ? -27.693 -6.512 17.623 1.00 78.31 118 ARG A C 1
ATOM 860 O O . ARG A 1 118 ? -26.563 -6.039 17.589 1.00 78.31 118 ARG A O 1
ATOM 867 N N . GLU A 1 119 ? -28.005 -7.587 18.335 1.00 80.94 119 GLU A N 1
ATOM 868 C CA . GLU A 1 119 ? -27.034 -8.345 19.122 1.00 80.94 119 GLU A CA 1
ATOM 869 C C . GLU A 1 119 ? -26.032 -9.076 18.218 1.00 80.94 119 GLU A C 1
ATOM 871 O O . GLU A 1 119 ? -24.825 -8.980 18.432 1.00 80.94 119 GLU A O 1
ATOM 876 N N . ALA A 1 120 ? -26.501 -9.706 17.137 1.00 77.69 120 ALA A N 1
ATOM 877 C CA . ALA A 1 120 ? -25.647 -10.315 16.122 1.00 77.69 120 ALA A CA 1
ATOM 878 C C . ALA A 1 120 ? -24.773 -9.268 15.416 1.00 77.69 120 ALA A C 1
ATOM 880 O O . ALA A 1 120 ? -23.567 -9.466 15.289 1.00 77.69 120 ALA A O 1
ATOM 881 N N . MET A 1 121 ? -25.332 -8.117 15.030 1.00 72.00 121 MET A N 1
ATOM 882 C CA . MET A 1 121 ? -24.556 -7.003 14.478 1.00 72.00 121 MET A CA 1
ATOM 883 C C . MET A 1 121 ? -23.561 -6.436 15.489 1.00 72.00 121 MET A C 1
ATOM 885 O O . MET A 1 121 ? -22.444 -6.121 15.099 1.00 72.00 121 MET A O 1
ATOM 889 N N . ALA A 1 122 ? -23.912 -6.329 16.771 1.00 72.19 122 ALA A N 1
ATOM 890 C CA . ALA A 1 122 ? -22.990 -5.896 17.821 1.00 72.19 122 ALA A CA 1
ATOM 891 C C . ALA A 1 122 ? -21.846 -6.900 18.029 1.00 72.19 122 ALA A C 1
ATOM 893 O O . ALA A 1 122 ? -20.730 -6.490 18.339 1.00 72.19 122 ALA A O 1
ATOM 894 N N . LYS A 1 123 ? -22.109 -8.191 17.804 1.00 73.75 123 LYS A N 1
ATOM 895 C CA . LYS A 1 123 ? -21.123 -9.276 17.883 1.00 73.75 123 LYS A CA 1
ATOM 896 C C . LYS A 1 123 ? -20.233 -9.373 16.636 1.00 73.75 123 LYS A C 1
AT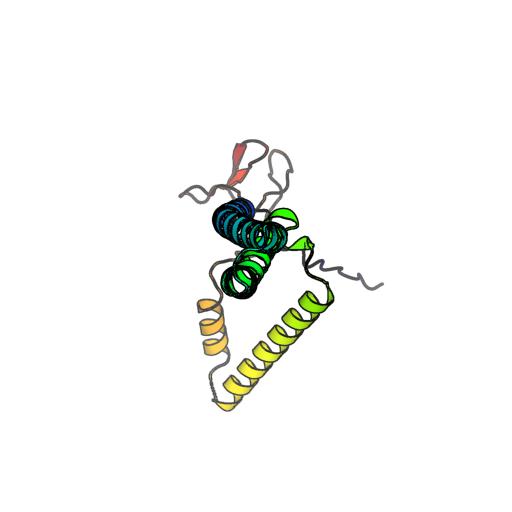OM 898 O O . LYS A 1 123 ? -19.079 -9.768 16.753 1.00 73.75 123 LYS A O 1
ATOM 903 N N . ILE A 1 124 ? -20.759 -9.008 15.461 1.00 64.62 124 ILE A N 1
ATOM 904 C CA . ILE A 1 124 ? -20.032 -8.965 14.176 1.00 64.62 124 ILE A CA 1
ATOM 905 C C . ILE A 1 124 ? -19.310 -7.625 13.985 1.00 64.62 124 ILE A C 1
ATOM 907 O O . ILE A 1 124 ? -18.353 -7.549 13.212 1.00 64.62 124 ILE A O 1
ATOM 911 N N . ARG A 1 125 ? -19.727 -6.564 14.694 1.00 55.59 125 ARG A N 1
ATOM 912 C CA . ARG A 1 125 ? -19.009 -5.289 14.722 1.00 55.59 125 ARG A CA 1
ATOM 913 C C . ARG A 1 125 ? -17.571 -5.613 15.128 1.00 55.59 125 ARG A C 1
ATOM 915 O O . ARG A 1 125 ? -17.374 -6.153 16.218 1.00 55.59 125 ARG A O 1
ATOM 922 N N . PRO A 1 126 ? -16.573 -5.359 14.265 1.00 47.56 126 PRO A N 1
ATOM 923 C CA . PRO A 1 126 ? -15.198 -5.665 14.611 1.00 47.56 126 PRO A CA 1
ATOM 924 C C . PRO A 1 126 ? -14.893 -4.965 15.935 1.00 47.56 126 PRO A C 1
ATOM 926 O O . PRO A 1 126 ? -15.306 -3.820 16.129 1.00 47.56 126 PRO A O 1
ATOM 929 N N . MET A 1 127 ? -14.169 -5.629 16.840 1.00 47.78 127 MET A N 1
ATOM 930 C CA . MET A 1 127 ? -13.683 -5.076 18.119 1.00 47.78 127 MET A CA 1
ATOM 931 C C . MET A 1 127 ? -12.826 -3.792 17.963 1.00 47.78 127 MET A C 1
ATOM 933 O O . MET A 1 127 ? -12.174 -3.353 18.901 1.00 47.78 127 MET A O 1
ATOM 937 N N . SER A 1 128 ? -12.789 -3.174 16.783 1.00 49.09 128 SER A N 1
ATOM 938 C CA . SER A 1 128 ? -11.902 -2.091 16.384 1.00 49.09 128 SER A CA 1
ATOM 939 C C . SER A 1 128 ? -12.461 -0.685 16.614 1.00 49.09 128 SER A C 1
ATOM 941 O O . SER A 1 128 ? -12.031 0.241 15.933 1.00 49.09 128 SER A O 1
ATOM 943 N N . SER A 1 129 ? -13.409 -0.480 17.527 1.00 44.81 129 SER A N 1
ATOM 944 C CA . SER A 1 129 ? -13.713 0.882 17.986 1.00 44.81 129 SER A CA 1
ATOM 945 C C . SER A 1 129 ? -14.380 0.858 19.363 1.00 44.81 129 SER A C 1
ATOM 947 O O . SER A 1 129 ? -15.611 0.793 19.455 1.00 44.81 129 SER A O 1
ATOM 949 N N . PRO A 1 130 ? -13.598 0.877 20.460 1.00 49.38 130 PRO A N 1
ATOM 950 C CA . PRO A 1 130 ? -14.119 1.382 21.722 1.00 49.38 130 PRO A CA 1
ATOM 951 C C . PRO A 1 130 ? -14.637 2.807 21.482 1.00 49.38 130 PRO A C 1
ATOM 953 O O . PRO A 1 130 ? -14.021 3.574 20.746 1.00 49.38 130 PRO A O 1
ATOM 956 N N . ARG A 1 131 ? -15.805 3.133 22.049 1.00 50.34 131 ARG A N 1
ATOM 957 C CA . ARG A 1 131 ? -16.425 4.469 22.001 1.00 50.34 131 ARG A CA 1
ATOM 958 C C . ARG A 1 131 ? -15.365 5.550 22.277 1.00 50.34 131 ARG A C 1
ATOM 960 O O . ARG A 1 131 ? -14.971 5.725 23.424 1.00 50.34 131 ARG A O 1
ATOM 967 N N . GLN A 1 132 ? -14.933 6.260 21.235 1.00 50.84 132 GLN A N 1
ATOM 968 C CA . GLN A 1 132 ? -13.955 7.356 21.307 1.00 50.84 132 GLN A CA 1
ATOM 969 C C . GLN A 1 132 ? -14.528 8.637 21.936 1.00 50.84 132 GLN A C 1
ATOM 971 O O . GLN A 1 132 ? -13.773 9.538 22.283 1.00 50.84 132 GLN A O 1
ATOM 976 N N . ASP A 1 133 ? -15.842 8.713 22.148 1.00 50.50 133 ASP A N 1
ATOM 977 C CA . ASP A 1 133 ? -16.511 9.962 22.538 1.00 50.50 133 ASP A CA 1
ATOM 978 C C . ASP A 1 133 ? -16.371 10.319 24.031 1.00 50.50 133 ASP A C 1
ATOM 980 O O . ASP A 1 133 ? -16.956 11.295 24.492 1.00 50.50 133 ASP A O 1
ATOM 984 N N . ALA A 1 134 ? -15.611 9.543 24.812 1.00 54.28 134 ALA A N 1
ATOM 985 C CA . ALA A 1 134 ? -15.469 9.758 26.251 1.00 54.28 134 ALA A CA 1
ATOM 986 C C . ALA A 1 134 ? -14.047 9.507 26.770 1.00 54.28 134 ALA A C 1
ATOM 988 O O . ALA A 1 134 ? -13.891 8.966 27.862 1.00 54.28 134 ALA A O 1
ATOM 989 N N . TYR A 1 135 ? -13.002 9.871 26.021 1.00 60.41 135 TYR A N 1
ATOM 990 C CA . TYR A 1 135 ? -11.657 9.900 26.604 1.00 60.41 135 TYR A CA 1
ATOM 991 C C . TYR A 1 135 ? -11.447 11.231 27.343 1.00 60.41 135 TYR A C 1
ATOM 993 O O . TYR A 1 135 ? -11.313 12.275 26.697 1.00 60.41 135 TYR A O 1
ATOM 1001 N N . PRO A 1 136 ? -11.460 11.237 28.691 1.00 68.94 136 PRO A N 1
ATOM 1002 C CA . PRO A 1 136 ? -11.243 12.450 29.466 1.00 68.94 136 PRO A CA 1
ATOM 1003 C C . PRO A 1 136 ? -9.845 13.015 29.193 1.00 68.94 136 PRO A C 1
ATOM 1005 O O . PRO A 1 136 ? -8.921 12.298 28.810 1.00 68.94 136 PRO A O 1
ATOM 1008 N N . ARG A 1 137 ? -9.672 14.322 29.399 1.00 86.31 137 ARG A N 1
ATOM 1009 C CA . ARG A 1 137 ? -8.335 14.926 29.485 1.00 86.31 137 ARG A CA 1
ATOM 1010 C C . ARG A 1 137 ? -7.606 14.346 30.697 1.00 86.31 137 ARG A C 1
ATOM 1012 O O . ARG A 1 137 ? -8.240 13.999 31.690 1.00 86.31 137 ARG A O 1
ATOM 1019 N N . CYS A 1 138 ? -6.280 14.259 30.633 1.00 88.81 138 CYS A N 1
ATOM 1020 C CA . CYS A 1 138 ? -5.487 13.807 31.771 1.00 88.81 138 CYS A CA 1
ATOM 1021 C C . CYS A 1 138 ? -5.743 14.735 32.975 1.00 88.81 138 CYS A C 1
ATOM 1023 O O . CYS A 1 138 ? -5.566 15.943 32.820 1.00 88.81 138 CYS A O 1
ATOM 1025 N N . PRO A 1 139 ? -6.115 14.218 34.160 1.00 88.69 139 PRO A N 1
ATOM 1026 C CA . PRO A 1 139 ? -6.412 15.066 35.318 1.00 88.69 139 PRO A CA 1
ATOM 1027 C C . PRO A 1 139 ? -5.184 15.849 35.806 1.00 88.69 139 PRO A C 1
ATOM 1029 O O . PRO A 1 139 ? -5.323 16.951 36.318 1.00 88.69 139 PRO A O 1
ATOM 1032 N N . GLU A 1 140 ? -3.983 15.312 35.584 1.00 91.94 140 GLU A N 1
ATOM 1033 C CA . GLU A 1 140 ? -2.723 15.917 36.031 1.00 91.94 140 GLU A CA 1
ATOM 1034 C C . GLU A 1 140 ? -2.211 17.012 35.088 1.00 91.94 140 GLU A C 1
ATOM 1036 O O . GLU A 1 140 ? -1.750 18.059 35.527 1.00 91.94 140 GLU A O 1
ATOM 1041 N N . CYS A 1 141 ? -2.262 16.784 33.770 1.00 92.44 141 CYS A N 1
ATOM 1042 C CA . CYS A 1 141 ? -1.640 17.691 32.794 1.00 92.44 141 CYS A CA 1
ATOM 1043 C C . CYS A 1 141 ? -2.607 18.282 31.765 1.00 92.44 141 CYS A C 1
ATOM 1045 O O . CYS A 1 141 ? -2.185 19.036 30.892 1.00 92.44 141 CYS A O 1
ATOM 1047 N N . SER A 1 142 ? -3.894 17.934 31.829 1.00 91.31 142 SER A N 1
ATOM 1048 C CA . SER A 1 142 ? -4.942 18.354 30.887 1.00 91.31 142 SER A CA 1
ATOM 1049 C C . SER A 1 142 ? -4.707 17.989 29.413 1.00 91.31 142 SER A C 1
ATOM 1051 O O . SER A 1 142 ? -5.507 18.372 28.557 1.00 91.31 142 SER A O 1
ATOM 1053 N N . ALA A 1 143 ? -3.658 17.226 29.095 1.00 89.31 143 ALA A N 1
ATOM 1054 C CA . ALA A 1 143 ? -3.424 16.723 27.748 1.00 89.31 143 ALA A CA 1
ATOM 1055 C C . ALA A 1 143 ? -4.563 15.782 27.325 1.00 89.31 143 ALA A C 1
ATOM 1057 O O . ALA A 1 143 ? -5.070 14.999 28.134 1.00 89.31 143 ALA A O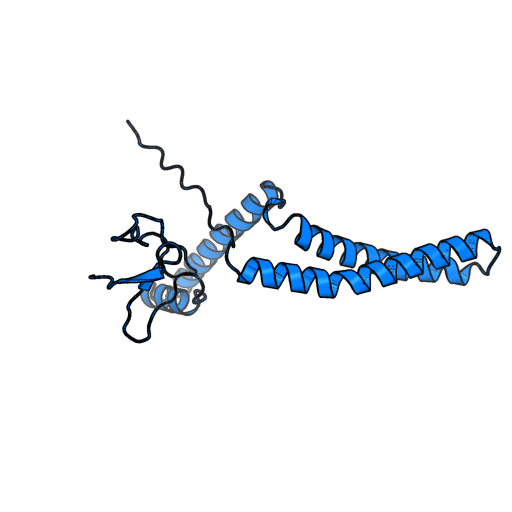 1
ATOM 1058 N N . GLY A 1 144 ? -4.968 15.855 26.056 1.00 86.19 144 GLY A N 1
ATOM 1059 C CA . GLY A 1 144 ? -5.931 14.913 25.492 1.00 86.19 144 GLY A CA 1
ATOM 1060 C C . GLY A 1 144 ? -5.353 13.500 25.499 1.00 86.19 144 GLY A C 1
ATOM 1061 O O . GLY A 1 144 ? -4.224 13.296 25.048 1.00 86.19 144 GLY A O 1
ATOM 1062 N N . LEU A 1 145 ? -6.104 12.534 26.029 1.00 83.31 145 LEU A N 1
ATOM 1063 C CA . LEU A 1 145 ? -5.728 11.131 25.908 1.00 83.31 145 LEU A CA 1
ATOM 1064 C C . LEU A 1 145 ? -5.947 10.673 24.467 1.00 83.31 145 LEU A C 1
ATOM 1066 O O . LEU A 1 145 ? -6.955 10.999 23.846 1.00 83.31 145 LEU A O 1
ATOM 1070 N N . THR A 1 146 ? -4.983 9.927 23.939 1.00 80.81 146 THR A N 1
ATOM 1071 C CA . THR A 1 146 ? -5.097 9.291 22.624 1.00 80.81 146 THR A CA 1
ATOM 1072 C C . THR A 1 146 ? -5.418 7.807 22.797 1.00 80.81 146 THR A C 1
ATOM 1074 O O . THR A 1 146 ? -5.168 7.234 23.861 1.00 80.81 146 THR A O 1
ATOM 1077 N N . ASP A 1 147 ? -5.912 7.157 21.741 1.00 69.12 147 ASP A N 1
ATOM 1078 C CA . ASP A 1 147 ? -6.205 5.712 21.728 1.00 69.12 147 ASP A CA 1
ATOM 1079 C C . ASP A 1 147 ? -4.971 4.821 21.968 1.00 69.12 147 ASP A C 1
ATOM 1081 O O . ASP A 1 147 ? -5.100 3.610 22.131 1.00 69.12 147 ASP A O 1
ATOM 1085 N N . ALA A 1 148 ? -3.763 5.397 21.961 1.00 67.62 148 ALA A N 1
ATOM 1086 C CA . ALA A 1 148 ? -2.515 4.691 22.237 1.00 67.62 148 ALA A CA 1
ATOM 1087 C C . ALA A 1 148 ? -2.185 4.585 23.737 1.00 67.62 148 ALA A C 1
ATOM 1089 O O . ALA A 1 148 ? -1.135 4.047 24.091 1.00 67.62 148 ALA A O 1
ATOM 1090 N N . THR A 1 149 ? -3.059 5.076 24.619 1.00 73.31 149 THR A N 1
ATOM 1091 C CA . THR A 1 149 ? -2.803 5.049 26.059 1.00 73.31 149 THR A CA 1
ATOM 1092 C C . THR A 1 149 ? -2.756 3.619 26.600 1.00 73.31 149 THR A C 1
ATOM 1094 O O . THR A 1 149 ? -3.653 2.802 26.400 1.00 73.31 149 THR A O 1
ATOM 1097 N N . LEU A 1 150 ? -1.657 3.303 27.287 1.00 82.75 150 LEU A N 1
ATOM 1098 C CA . LEU A 1 150 ? -1.439 2.001 27.910 1.00 82.75 150 LEU A CA 1
ATOM 1099 C C . LEU A 1 150 ? -2.427 1.808 29.065 1.00 82.75 150 LEU A C 1
ATOM 1101 O O . LEU A 1 150 ? -2.496 2.641 29.971 1.00 82.75 150 LEU A O 1
ATOM 1105 N N . ILE A 1 151 ? -3.149 0.687 29.042 1.00 86.88 151 ILE A N 1
ATOM 1106 C CA . ILE A 1 151 ? -4.081 0.283 30.098 1.00 86.88 151 ILE A CA 1
ATOM 1107 C C . ILE A 1 151 ? -3.423 -0.827 30.923 1.00 86.88 151 ILE A C 1
ATOM 1109 O O . ILE A 1 151 ? -2.971 -1.839 30.383 1.00 86.88 151 ILE A O 1
ATOM 1113 N N . SER A 1 152 ? -3.342 -0.624 32.235 1.00 87.62 152 SER A N 1
ATOM 1114 C CA . SER A 1 152 ? -2.855 -1.610 33.201 1.00 87.62 152 SER A CA 1
ATOM 1115 C C . SER A 1 152 ? -3.850 -2.774 33.312 1.00 87.62 152 SER A C 1
ATOM 1117 O O . SER A 1 152 ? -5.054 -2.551 33.176 1.00 87.62 152 SER A O 1
ATOM 1119 N N . PRO A 1 153 ? -3.412 -4.001 33.654 1.00 84.75 153 PRO A N 1
ATOM 1120 C CA . PRO A 1 153 ? -4.324 -5.097 33.997 1.00 84.75 153 PRO A CA 1
ATOM 1121 C C . PRO A 1 153 ? -5.334 -4.744 35.104 1.00 84.75 153 PRO A C 1
ATOM 1123 O O . PRO A 1 153 ? -6.407 -5.335 35.162 1.00 84.75 153 PRO A O 1
ATOM 1126 N N . GLY A 1 154 ? -5.006 -3.772 35.965 1.00 85.38 154 GLY A N 1
ATOM 1127 C CA . GLY A 1 154 ? -5.898 -3.247 37.006 1.00 85.38 154 GLY A CA 1
ATOM 1128 C C . GLY A 1 154 ? -6.925 -2.211 36.526 1.00 85.38 154 GLY A C 1
ATOM 1129 O O . GLY A 1 154 ? -7.724 -1.748 37.333 1.00 85.38 154 GLY A O 1
ATOM 1130 N N . GLY A 1 155 ? -6.913 -1.840 35.240 1.00 86.56 155 GLY A N 1
ATOM 1131 C CA . GLY A 1 155 ? -7.818 -0.842 34.657 1.00 86.56 155 GLY A CA 1
ATOM 1132 C C . GLY A 1 155 ? -7.339 0.612 34.748 1.00 86.56 155 GLY A C 1
ATOM 1133 O O . GLY A 1 155 ? -8.057 1.508 34.312 1.00 86.56 155 GLY A O 1
ATOM 1134 N N . ASP A 1 156 ? -6.139 0.862 35.276 1.00 88.62 156 ASP A N 1
ATOM 1135 C CA . ASP A 1 156 ? -5.537 2.201 35.292 1.00 88.62 156 ASP A CA 1
ATOM 1136 C C . ASP A 1 156 ? -5.066 2.603 33.888 1.00 88.62 156 ASP A C 1
ATOM 1138 O O . ASP A 1 156 ? -4.575 1.763 33.128 1.00 88.62 156 ASP A O 1
ATOM 1142 N N . VAL A 1 157 ? -5.152 3.891 33.557 1.00 89.75 157 VAL A N 1
ATOM 1143 C CA . VAL A 1 157 ? -4.715 4.430 32.261 1.00 89.75 157 VAL A CA 1
ATOM 1144 C C . VAL A 1 157 ? -3.466 5.286 32.456 1.00 89.75 157 VAL A C 1
ATOM 1146 O O . VAL A 1 157 ? -3.409 6.120 33.363 1.00 89.75 157 VAL A O 1
ATOM 1149 N N . ARG A 1 158 ? -2.449 5.094 31.609 1.00 91.81 158 ARG A N 1
ATOM 1150 C CA . ARG A 1 158 ? -1.232 5.918 31.612 1.00 91.81 158 ARG A CA 1
ATOM 1151 C C . ARG A 1 158 ? -1.345 7.055 30.604 1.00 91.81 158 ARG A C 1
ATOM 1153 O O . ARG A 1 158 ? -1.591 6.809 29.429 1.00 91.81 158 ARG A O 1
ATOM 1160 N N . CYS A 1 159 ? -1.098 8.291 31.031 1.00 90.94 159 CYS A N 1
ATOM 1161 C CA . CYS A 1 159 ? -0.994 9.427 30.114 1.00 90.94 159 CYS A CA 1
ATOM 1162 C C . CYS A 1 159 ? 0.346 9.405 29.361 1.00 90.94 159 CYS A C 1
ATOM 1164 O O . CYS A 1 159 ? 1.395 9.368 29.995 1.00 90.94 159 CYS A O 1
ATOM 1166 N N . ASP A 1 160 ? 0.344 9.516 28.032 1.00 89.81 160 ASP A N 1
ATOM 1167 C CA . ASP A 1 160 ? 1.592 9.538 27.246 1.00 89.81 160 ASP A CA 1
ATOM 1168 C C . ASP A 1 160 ? 2.416 10.820 27.438 1.00 89.81 160 ASP A C 1
ATOM 1170 O O . ASP A 1 160 ? 3.640 10.796 27.309 1.00 89.81 160 ASP A O 1
ATOM 1174 N N . HIS A 1 161 ? 1.760 11.933 27.782 1.00 90.69 161 HIS A N 1
ATOM 1175 C CA . HIS A 1 161 ? 2.411 13.234 27.929 1.00 90.69 161 HIS A CA 1
ATOM 1176 C C . HIS A 1 161 ? 3.193 13.341 29.244 1.00 90.69 161 HIS A C 1
ATOM 1178 O O . HIS A 1 161 ? 4.396 13.585 29.237 1.00 90.69 161 HIS A O 1
ATOM 1184 N N . CYS A 1 162 ? 2.526 13.136 30.387 1.00 93.25 162 CYS A N 1
ATOM 1185 C CA . CYS A 1 162 ? 3.166 13.221 31.706 1.00 93.25 162 CYS A CA 1
ATOM 1186 C C . CYS A 1 162 ? 3.646 11.869 32.254 1.00 93.25 162 CYS A C 1
ATOM 1188 O O . CYS A 1 162 ? 4.343 11.838 33.263 1.00 93.25 162 CYS A O 1
ATOM 1190 N N . ARG A 1 163 ? 3.309 10.750 31.596 1.00 93.38 163 ARG A N 1
ATOM 1191 C CA . ARG A 1 163 ? 3.639 9.370 32.007 1.00 93.38 163 ARG A CA 1
ATOM 1192 C C . ARG A 1 163 ? 3.018 8.910 33.330 1.00 93.38 163 ARG A C 1
ATOM 1194 O O . ARG A 1 163 ? 3.362 7.810 33.773 1.00 93.38 163 ARG A O 1
ATOM 1201 N N . THR A 1 164 ? 2.099 9.685 33.906 1.00 93.50 164 THR A N 1
ATOM 1202 C CA . THR A 1 164 ? 1.379 9.372 35.149 1.00 93.50 164 THR A CA 1
ATOM 1203 C C . THR A 1 164 ? 0.240 8.380 34.906 1.00 93.50 164 THR A C 1
ATOM 1205 O O . THR A 1 164 ? -0.438 8.442 33.877 1.00 93.50 164 THR A O 1
ATOM 1208 N N . TRP A 1 165 ? 0.041 7.465 35.855 1.00 93.94 165 TRP A N 1
ATOM 1209 C CA . TRP A 1 165 ? -1.080 6.525 35.890 1.00 93.94 165 TRP A CA 1
ATOM 1210 C C . TRP A 1 165 ? -2.229 7.106 36.708 1.00 93.94 165 TRP A C 1
ATOM 1212 O O . TRP A 1 165 ? -1.987 7.677 37.769 1.00 93.94 165 TRP A O 1
ATOM 1222 N N . PHE A 1 166 ? -3.464 6.944 36.243 1.00 91.62 166 PHE A N 1
ATOM 1223 C CA . PHE A 1 166 ? -4.650 7.379 36.978 1.00 91.62 166 PHE A CA 1
ATOM 1224 C C . PHE A 1 166 ? -5.830 6.424 36.759 1.00 91.62 166 PHE A C 1
ATOM 1226 O O . PHE A 1 166 ? -5.888 5.694 35.765 1.00 91.62 166 PHE A O 1
ATOM 1233 N N . LYS A 1 167 ? -6.772 6.433 37.705 1.00 87.88 167 LYS A N 1
ATOM 1234 C CA . LYS A 1 167 ? -8.001 5.635 37.652 1.00 87.88 167 LYS A CA 1
ATOM 1235 C C . LYS A 1 167 ? -9.099 6.382 36.912 1.00 87.88 167 LYS A C 1
ATOM 1237 O O . LYS A 1 167 ? -9.291 7.575 37.123 1.00 87.88 167 LYS A O 1
ATOM 1242 N N . VAL A 1 168 ? -9.835 5.662 36.072 1.00 82.19 168 VAL A N 1
ATOM 1243 C CA . VAL A 1 168 ? -11.058 6.168 35.443 1.00 82.19 168 VAL A CA 1
ATOM 1244 C C . VAL A 1 168 ? -12.228 5.759 36.335 1.00 82.19 168 VAL A C 1
ATOM 1246 O O . VAL A 1 168 ? -12.670 4.612 36.286 1.00 82.19 168 VAL A O 1
ATOM 1249 N N . GLU A 1 169 ? -12.688 6.664 37.197 1.00 71.75 169 GLU A N 1
ATOM 1250 C CA . GLU A 1 169 ? -13.923 6.456 37.959 1.00 71.75 169 GLU A CA 1
ATOM 1251 C C . GLU A 1 169 ? -15.115 6.550 36.991 1.00 71.75 169 GLU A C 1
ATOM 1253 O O . GLU A 1 169 ? -15.208 7.497 36.208 1.00 71.75 169 GLU A O 1
ATOM 1258 N N . ARG A 1 170 ? -15.963 5.514 36.972 1.00 58.94 170 ARG A N 1
ATOM 1259 C CA . ARG A 1 170 ? -17.219 5.489 36.207 1.00 58.94 170 ARG A CA 1
ATOM 1260 C C . ARG A 1 170 ? -18.369 6.012 37.044 1.00 58.94 170 ARG A C 1
ATOM 1262 O O . ARG A 1 170 ? -18.399 5.664 38.244 1.00 58.94 170 ARG A O 1
#